Protein AF-A0A8S1A2B5-F1 (afdb_monomer)

Radius of gyration: 20.07 Å; Cα contacts (8 Å, |Δi|>4): 343; chains: 1; bounding box: 39×58×66 Å

Structure (mmCIF, N/CA/C/O backbone):
data_AF-A0A8S1A2B5-F1
#
_entry.id   AF-A0A8S1A2B5-F1
#
loop_
_atom_site.group_PDB
_atom_site.id
_atom_site.type_symbol
_atom_site.label_atom_id
_atom_site.label_alt_id
_atom_site.label_comp_id
_atom_site.label_asym_id
_atom_site.label_entity_id
_atom_site.label_seq_id
_atom_site.pdbx_PDB_ins_code
_atom_site.Cartn_x
_atom_site.Cartn_y
_atom_site.Cartn_z
_atom_site.occupancy
_atom_site.B_iso_or_equiv
_atom_site.auth_seq_id
_atom_site.auth_comp_id
_atom_site.auth_asym_id
_atom_site.auth_atom_id
_atom_site.pdbx_PDB_model_num
ATOM 1 N N . MET A 1 1 ? 18.196 -44.415 -51.582 1.00 35.78 1 MET A N 1
ATOM 2 C CA . MET A 1 1 ? 19.125 -43.326 -51.207 1.00 35.78 1 MET A CA 1
ATOM 3 C C . MET A 1 1 ? 18.314 -42.085 -50.873 1.00 35.78 1 MET A C 1
ATOM 5 O O . MET A 1 1 ? 17.486 -41.707 -51.684 1.00 35.78 1 MET A O 1
ATOM 9 N N . LYS A 1 2 ? 18.606 -41.487 -49.709 1.00 32.97 2 LYS A N 1
ATOM 10 C CA . LYS A 1 2 ? 18.301 -40.103 -49.290 1.00 32.97 2 LYS A CA 1
ATOM 11 C C . LYS A 1 2 ? 16.837 -39.737 -48.986 1.00 32.97 2 LYS A C 1
ATOM 13 O O . LYS A 1 2 ? 16.133 -39.139 -49.783 1.00 32.97 2 LYS A O 1
ATOM 18 N N . LEU A 1 3 ? 16.446 -40.103 -47.764 1.00 35.59 3 LEU A N 1
ATOM 19 C CA . LEU A 1 3 ? 15.989 -39.213 -46.685 1.00 35.59 3 LEU A CA 1
ATOM 20 C C . LEU A 1 3 ? 15.632 -37.761 -47.079 1.00 35.59 3 LEU A C 1
ATOM 22 O O . LEU A 1 3 ? 16.518 -36.981 -47.420 1.00 35.59 3 LEU A O 1
ATOM 26 N N . LEU A 1 4 ? 14.368 -37.381 -46.883 1.00 35.19 4 LEU A N 1
ATOM 27 C CA . LEU A 1 4 ? 13.970 -36.016 -46.527 1.00 35.19 4 LEU A CA 1
ATOM 28 C C . LEU A 1 4 ? 12.661 -36.082 -45.732 1.00 35.19 4 LEU A C 1
ATOM 30 O O . LEU A 1 4 ? 11.558 -36.070 -46.265 1.00 35.19 4 LEU A O 1
ATOM 34 N N . VAL A 1 5 ? 12.830 -36.220 -44.419 1.00 42.28 5 VAL A N 1
ATOM 35 C CA . VAL A 1 5 ? 11.816 -35.901 -43.418 1.00 42.28 5 VAL A CA 1
ATOM 36 C C . VAL A 1 5 ? 11.774 -34.378 -43.338 1.00 42.28 5 VAL A C 1
ATOM 38 O O . VAL A 1 5 ? 12.747 -33.771 -42.898 1.00 42.28 5 VAL A O 1
ATOM 41 N N . VAL A 1 6 ? 10.676 -33.754 -43.764 1.00 39.41 6 VAL A N 1
ATOM 42 C CA . VAL A 1 6 ? 10.374 -32.368 -43.389 1.00 39.41 6 VAL A CA 1
ATOM 43 C C . VAL A 1 6 ? 9.066 -32.386 -42.622 1.00 39.41 6 VAL A C 1
ATOM 45 O O . VAL A 1 6 ? 7.980 -32.576 -43.162 1.00 39.41 6 VAL A O 1
ATOM 48 N N . LEU A 1 7 ? 9.243 -32.256 -41.315 1.00 35.50 7 LEU A N 1
ATOM 49 C CA . LEU A 1 7 ? 8.241 -32.089 -40.286 1.00 35.50 7 LEU A CA 1
ATOM 50 C C . LEU A 1 7 ? 7.418 -30.825 -40.600 1.00 35.50 7 LEU A C 1
ATOM 52 O O . LEU A 1 7 ? 7.873 -29.712 -40.345 1.00 35.50 7 LEU A O 1
ATOM 56 N N . ALA A 1 8 ? 6.219 -30.973 -41.167 1.00 38.50 8 ALA A N 1
ATOM 57 C CA . ALA A 1 8 ? 5.250 -29.882 -41.208 1.00 38.50 8 ALA A CA 1
ATOM 58 C C . ALA A 1 8 ? 4.667 -29.733 -39.797 1.00 38.50 8 ALA A C 1
ATOM 60 O O . ALA A 1 8 ? 3.671 -30.358 -39.435 1.00 38.50 8 ALA A O 1
ATOM 61 N N . ALA A 1 9 ? 5.378 -28.971 -38.966 1.00 39.34 9 ALA A N 1
ATOM 62 C CA . ALA A 1 9 ? 4.916 -28.567 -37.655 1.00 39.34 9 ALA A CA 1
ATOM 63 C C . ALA A 1 9 ? 3.614 -27.774 -37.813 1.00 39.34 9 ALA A C 1
ATOM 65 O O . ALA A 1 9 ? 3.572 -26.732 -38.462 1.00 39.34 9 ALA A O 1
ATOM 66 N N . VAL A 1 10 ? 2.567 -28.344 -37.226 1.00 35.66 10 VAL A N 1
ATOM 67 C CA . VAL A 1 10 ? 1.275 -27.767 -36.862 1.00 35.66 10 VAL A CA 1
ATOM 68 C C . VAL A 1 10 ? 1.342 -26.240 -36.737 1.00 35.66 10 VAL A C 1
ATOM 70 O O . VAL A 1 10 ? 1.716 -25.705 -35.696 1.00 35.66 10 VAL A O 1
ATOM 73 N N . THR A 1 11 ? 0.924 -25.519 -37.777 1.00 42.09 11 THR A N 1
ATOM 74 C CA . THR A 1 11 ? 0.474 -24.133 -37.637 1.00 42.09 11 THR A CA 1
ATOM 75 C C . THR A 1 11 ? -0.933 -24.166 -37.059 1.00 42.09 11 THR A C 1
ATOM 77 O O . THR A 1 11 ? -1.927 -23.906 -37.733 1.00 42.09 11 THR A O 1
ATOM 80 N N . ALA A 1 12 ? -1.021 -24.496 -35.770 1.00 41.94 12 ALA A N 1
ATOM 81 C CA . ALA A 1 12 ? -2.109 -23.987 -34.963 1.00 41.94 12 ALA A CA 1
ATOM 82 C C . ALA A 1 12 ? -1.917 -22.468 -34.960 1.00 41.94 12 ALA A C 1
ATOM 84 O O . ALA A 1 12 ? -1.100 -21.936 -34.210 1.00 41.94 12 ALA A O 1
ATOM 85 N N . LEU A 1 13 ? -2.618 -21.770 -35.860 1.00 40.16 13 LEU A N 1
ATOM 86 C CA . LEU A 1 13 ? -2.935 -20.376 -35.612 1.00 40.16 13 LEU A CA 1
ATOM 87 C C . LEU A 1 13 ? -3.684 -20.393 -34.288 1.00 40.16 13 LEU A C 1
ATOM 89 O O . LEU A 1 13 ? -4.865 -20.735 -34.235 1.00 40.16 13 LEU A O 1
ATOM 93 N N . CYS A 1 14 ? -2.972 -20.076 -33.210 1.00 36.38 14 CYS A N 1
ATOM 94 C CA . CYS A 1 14 ? -3.598 -19.540 -32.029 1.00 36.38 14 CYS A CA 1
ATOM 95 C C . CYS A 1 14 ? -4.461 -18.394 -32.553 1.00 36.38 14 CYS A C 1
ATOM 97 O O . CYS A 1 14 ? -3.947 -17.334 -32.913 1.00 36.38 14 CYS A O 1
ATOM 99 N N . ALA A 1 15 ? -5.770 -18.620 -32.640 1.00 47.56 15 ALA A N 1
ATOM 100 C CA . ALA A 1 15 ? -6.721 -17.560 -32.415 1.00 47.56 15 ALA A CA 1
ATOM 101 C C . ALA A 1 15 ? -6.376 -17.064 -31.012 1.00 47.56 15 ALA A C 1
ATOM 103 O O . ALA A 1 15 ? -6.850 -17.598 -30.013 1.00 47.56 15 ALA A O 1
ATOM 104 N N . GLY A 1 16 ? -5.403 -16.154 -30.942 1.00 40.78 16 GLY A N 1
ATOM 105 C CA . GLY A 1 16 ? -5.118 -15.402 -29.748 1.00 40.78 16 GLY A CA 1
ATOM 106 C C . GLY A 1 16 ? -6.387 -14.624 -29.517 1.00 40.78 16 GLY A C 1
ATOM 107 O O . GLY A 1 16 ? -6.610 -13.600 -30.161 1.00 40.78 16 GLY A O 1
ATOM 108 N N . SER A 1 17 ? -7.262 -15.176 -28.680 1.00 40.91 17 SER A N 1
ATOM 109 C CA . SER A 1 17 ? -8.327 -14.435 -28.038 1.00 40.91 17 SER A CA 1
ATOM 110 C C . SER A 1 17 ? -7.724 -13.093 -27.657 1.00 40.91 17 SER A C 1
ATOM 112 O O . SER A 1 17 ? -6.645 -13.068 -27.056 1.00 40.91 17 SER A O 1
ATOM 114 N N . ALA A 1 18 ? -8.361 -11.996 -28.071 1.00 38.59 18 ALA A N 1
ATOM 115 C CA . ALA A 1 18 ? -7.985 -10.679 -27.590 1.00 38.59 18 ALA A CA 1
ATOM 116 C C . ALA A 1 18 ? -7.764 -10.801 -26.080 1.00 38.59 18 ALA A C 1
ATOM 118 O O . ALA A 1 18 ? -8.643 -11.318 -25.383 1.00 38.59 18 ALA A O 1
ATOM 119 N N . ILE A 1 19 ? -6.572 -10.425 -25.604 1.00 42.53 19 ILE A N 1
ATOM 120 C CA . ILE A 1 19 ? -6.318 -10.334 -24.168 1.00 42.53 19 ILE A CA 1
ATOM 121 C C . ILE A 1 19 ? -7.476 -9.489 -23.636 1.00 42.53 19 ILE A C 1
ATOM 123 O O . ILE A 1 19 ? -7.659 -8.374 -24.141 1.00 42.53 19 ILE A O 1
ATOM 127 N N . PRO A 1 20 ? -8.325 -10.022 -22.742 1.00 36.84 20 PRO A N 1
ATOM 128 C CA . PRO A 1 20 ? -9.456 -9.262 -22.255 1.00 36.84 20 PRO A CA 1
ATOM 129 C C . PRO A 1 20 ? -8.918 -7.942 -21.699 1.00 36.84 20 PRO A C 1
ATOM 131 O O . PRO A 1 20 ? -7.995 -7.920 -20.890 1.00 36.84 20 PRO A O 1
ATOM 134 N N . VAL A 1 21 ? -9.463 -6.832 -22.204 1.00 43.47 21 VAL A N 1
ATOM 135 C CA . VAL A 1 21 ? -9.079 -5.459 -21.815 1.00 43.47 21 VAL A CA 1
ATOM 136 C C . VAL A 1 21 ? -9.409 -5.198 -20.339 1.00 43.47 21 VAL A C 1
ATOM 138 O O . VAL A 1 21 ? -8.947 -4.225 -19.757 1.00 43.47 21 VAL A O 1
ATOM 141 N N . VAL A 1 22 ? -10.189 -6.098 -19.736 1.00 43.34 22 VAL A N 1
ATOM 142 C CA . VAL A 1 22 ? -10.329 -6.273 -18.295 1.00 43.34 22 VAL A CA 1
ATOM 143 C C . VAL A 1 22 ? -9.332 -7.350 -17.884 1.00 43.34 22 VAL A C 1
ATOM 145 O O . VAL A 1 22 ? -9.549 -8.526 -18.198 1.00 43.34 22 VAL A O 1
ATOM 148 N N . PRO A 1 23 ? -8.225 -6.982 -17.233 1.00 41.62 23 PRO A N 1
ATOM 149 C CA . PRO A 1 23 ? -7.243 -7.966 -16.853 1.00 41.62 23 PRO A CA 1
ATOM 150 C C . PRO A 1 23 ? -7.892 -8.959 -15.854 1.00 41.62 23 PRO A C 1
ATOM 152 O O . PRO A 1 23 ? -8.653 -8.564 -14.970 1.00 41.62 23 PRO A O 1
ATOM 155 N N . GLY A 1 24 ? -7.661 -10.260 -16.067 1.00 37.16 24 GLY A N 1
ATOM 156 C CA . GLY A 1 24 ? -8.354 -11.349 -15.371 1.00 37.16 24 GLY A CA 1
ATOM 157 C C . GLY A 1 24 ? -8.181 -11.311 -13.853 1.00 37.16 24 GLY A C 1
ATOM 158 O O . GLY A 1 24 ? -7.067 -11.223 -13.349 1.00 37.16 24 GLY A O 1
ATOM 159 N N . ASP A 1 25 ? -9.305 -11.400 -13.155 1.00 43.12 25 ASP A N 1
ATOM 160 C CA . ASP A 1 25 ? -9.419 -11.349 -11.705 1.00 43.12 25 ASP A CA 1
ATOM 161 C C . ASP A 1 25 ? -8.648 -12.488 -11.012 1.00 43.12 25 ASP A C 1
ATOM 163 O O . ASP A 1 25 ? -8.923 -13.667 -11.243 1.00 43.12 25 ASP A O 1
ATOM 167 N N . ASN A 1 26 ? -7.678 -12.147 -10.163 1.00 39.16 26 ASN A N 1
ATOM 168 C CA . ASN A 1 26 ? -6.990 -13.089 -9.275 1.00 39.16 26 ASN A CA 1
ATOM 169 C C . ASN A 1 26 ? -7.313 -12.845 -7.788 1.00 39.16 26 ASN A C 1
ATOM 171 O O . ASN A 1 26 ? -6.565 -13.284 -6.906 1.00 39.16 26 ASN A O 1
ATOM 175 N N . SER A 1 27 ? -8.425 -12.162 -7.504 1.00 42.50 27 SER A N 1
ATOM 176 C CA . SER A 1 27 ? -8.969 -12.084 -6.158 1.00 42.50 27 SER A CA 1
ATOM 177 C C . SER A 1 27 ? -9.287 -13.487 -5.646 1.00 42.50 27 SER A C 1
ATOM 179 O O . SER A 1 27 ? -9.728 -14.387 -6.365 1.00 42.50 27 SER A O 1
ATOM 181 N N . HIS A 1 28 ? -8.997 -13.704 -4.369 1.00 39.97 28 HIS A N 1
ATOM 182 C CA . HIS A 1 28 ? -9.287 -14.966 -3.714 1.00 39.97 28 HIS A CA 1
ATOM 183 C C . HIS A 1 28 ? -10.797 -15.017 -3.431 1.00 39.97 28 HIS A C 1
ATOM 185 O O . HIS A 1 28 ? -11.261 -14.603 -2.370 1.00 39.97 28 HIS A O 1
ATOM 191 N N . TYR A 1 29 ? -11.573 -15.481 -4.411 1.00 37.72 29 TYR A N 1
ATOM 192 C CA . TYR A 1 29 ? -12.998 -15.756 -4.261 1.00 37.72 29 TYR A CA 1
ATOM 193 C C . TYR A 1 29 ? -13.208 -16.902 -3.269 1.00 37.72 29 TYR A C 1
ATOM 195 O O . TYR A 1 29 ? -12.869 -18.052 -3.543 1.00 37.72 29 TYR A O 1
ATOM 203 N N . VAL A 1 30 ? -13.816 -16.599 -2.125 1.00 38.56 30 VAL A N 1
ATOM 204 C CA . VAL A 1 30 ? -14.527 -17.596 -1.319 1.00 38.56 30 VAL A CA 1
ATOM 205 C C . VAL A 1 30 ? -15.994 -17.184 -1.347 1.00 38.56 30 VAL A C 1
ATOM 207 O O . VAL A 1 30 ? -16.346 -16.109 -0.858 1.00 38.56 30 VAL A O 1
ATOM 210 N N . GLU A 1 31 ? -16.832 -17.992 -1.997 1.00 33.00 31 GLU 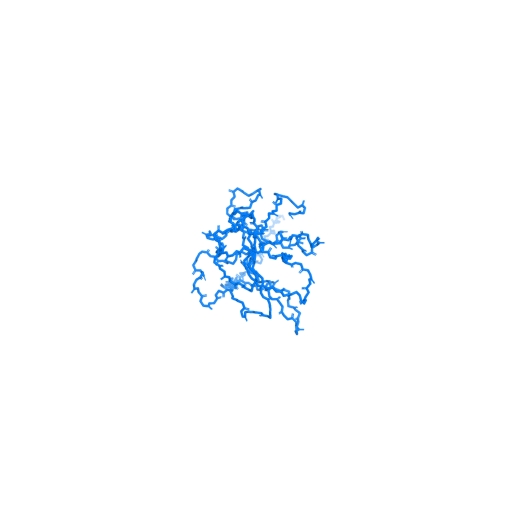A N 1
ATOM 211 C CA . GLU A 1 31 ? -18.278 -17.763 -2.099 1.00 33.00 31 GLU A CA 1
ATOM 212 C C . GLU A 1 31 ? -18.883 -17.533 -0.701 1.00 33.00 31 GLU A C 1
ATOM 214 O O . GLU A 1 31 ? -18.751 -18.374 0.186 1.00 33.00 31 GLU A O 1
ATOM 219 N N . GLY A 1 32 ? -19.527 -16.375 -0.502 1.00 33.75 32 GLY A N 1
ATOM 220 C CA . GLY A 1 32 ? -20.273 -16.030 0.719 1.00 33.75 32 GLY A CA 1
ATOM 221 C C . GLY A 1 32 ? -19.592 -15.070 1.708 1.00 33.75 32 GLY A C 1
ATOM 222 O O . GLY A 1 32 ? -20.279 -14.528 2.569 1.00 33.75 32 GLY A O 1
ATOM 223 N N . GLU A 1 33 ? -18.291 -14.786 1.574 1.00 46.25 33 GLU A N 1
ATOM 224 C CA . GLU A 1 33 ? -17.493 -14.014 2.562 1.00 46.25 33 GLU A CA 1
ATOM 225 C C . GLU A 1 33 ? -16.565 -12.966 1.885 1.00 46.25 33 GLU A C 1
ATOM 227 O O . GLU A 1 33 ? -15.479 -12.642 2.370 1.00 46.25 33 GLU A O 1
ATOM 232 N N . SER A 1 34 ? -16.957 -12.462 0.709 1.00 39.91 34 SER A N 1
ATOM 233 C CA . SER A 1 34 ? -16.078 -11.790 -0.262 1.00 39.91 34 SER A CA 1
ATOM 234 C C . SER A 1 34 ? -15.308 -10.565 0.274 1.00 39.91 34 SER A C 1
ATOM 236 O O . SER A 1 34 ? -15.896 -9.534 0.620 1.00 39.91 34 SER A O 1
ATOM 238 N N . ARG A 1 35 ? -13.969 -10.636 0.219 1.00 54.03 35 ARG A N 1
ATOM 239 C CA . ARG A 1 35 ? -13.043 -9.489 0.242 1.00 54.03 35 ARG A CA 1
ATOM 240 C C . ARG A 1 35 ? -12.211 -9.507 -1.028 1.00 54.03 35 ARG A C 1
ATOM 242 O O . ARG A 1 35 ? -11.436 -10.436 -1.236 1.00 54.03 35 ARG A O 1
ATOM 249 N N . TYR A 1 36 ? -12.353 -8.487 -1.857 1.00 48.56 36 TYR A N 1
ATOM 250 C CA . TYR A 1 36 ? -11.593 -8.395 -3.093 1.00 48.56 36 TYR A CA 1
ATOM 251 C C . TYR A 1 36 ? -10.258 -7.708 -2.820 1.00 48.56 36 TYR A C 1
ATOM 253 O O . TYR A 1 36 ? -10.199 -6.551 -2.412 1.00 48.56 36 TYR A O 1
ATOM 261 N N . ILE A 1 37 ? -9.186 -8.460 -3.041 1.00 51.41 37 ILE A N 1
ATOM 262 C CA . ILE A 1 37 ? -7.835 -7.954 -3.261 1.00 51.41 37 ILE A CA 1
ATOM 263 C C . ILE A 1 37 ? -7.635 -8.163 -4.761 1.00 51.41 37 ILE A C 1
ATOM 265 O O . ILE A 1 37 ? -7.310 -9.265 -5.191 1.00 51.41 37 ILE A O 1
ATOM 269 N N . TRP A 1 38 ? -8.018 -7.173 -5.567 1.00 40.00 38 TRP A N 1
ATOM 270 C CA . TRP A 1 38 ? -8.095 -7.314 -7.024 1.00 40.00 38 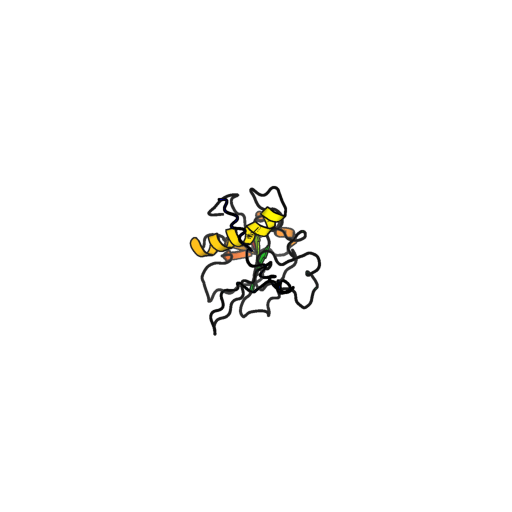TRP A CA 1
ATOM 271 C C . TRP A 1 38 ? -6.724 -7.027 -7.648 1.00 40.00 38 TRP A C 1
ATOM 273 O O . TRP A 1 38 ? -6.177 -5.954 -7.431 1.00 40.00 38 TRP A O 1
ATOM 283 N N . MET A 1 39 ? -6.135 -7.946 -8.415 1.00 45.78 39 MET A N 1
ATOM 284 C CA . MET A 1 39 ? -5.156 -7.605 -9.459 1.00 45.78 39 MET A CA 1
ATOM 285 C C . MET A 1 39 ? -5.653 -8.216 -10.764 1.00 45.78 39 MET A C 1
ATOM 287 O O . MET A 1 39 ? -6.322 -9.248 -10.743 1.00 45.78 39 MET A O 1
ATOM 291 N N . PRO A 1 40 ? -5.376 -7.573 -11.905 1.00 37.72 40 PRO A N 1
ATOM 292 C CA . PRO A 1 40 ? -3.990 -7.489 -12.412 1.00 37.72 40 PRO A CA 1
ATOM 293 C C . PRO A 1 40 ? -3.228 -6.196 -12.144 1.00 37.72 40 PRO A C 1
ATOM 295 O O . PRO A 1 40 ? -2.009 -6.216 -12.245 1.00 37.72 40 PRO A O 1
ATOM 298 N N . ASP A 1 41 ? -3.907 -5.149 -11.671 1.00 43.62 41 ASP A N 1
ATOM 299 C CA . ASP A 1 41 ? -3.265 -3.876 -11.327 1.00 43.62 41 ASP A CA 1
ATOM 300 C C . ASP A 1 41 ? -3.671 -3.323 -9.942 1.00 43.62 41 ASP A C 1
ATOM 302 O O . ASP A 1 41 ? -3.113 -2.334 -9.506 1.00 43.62 41 ASP A O 1
ATOM 306 N N . GLY A 1 42 ? -4.607 -3.917 -9.192 1.00 44.72 42 GLY A N 1
ATOM 307 C CA . GLY A 1 42 ? -5.183 -3.314 -7.968 1.00 44.72 42 GLY A CA 1
ATOM 308 C C . GLY A 1 42 ? -4.398 -3.412 -6.651 1.00 44.72 42 GLY A C 1
ATOM 309 O O . GLY A 1 42 ? -4.854 -2.856 -5.655 1.00 44.72 42 GLY A O 1
ATOM 310 N N . LEU A 1 43 ? -3.205 -4.020 -6.606 1.00 51.69 43 LEU A N 1
ATOM 311 C CA . LEU A 1 43 ? -2.275 -3.752 -5.487 1.00 51.69 43 LEU A CA 1
ATOM 312 C C . LEU A 1 43 ? -1.478 -2.467 -5.678 1.00 51.69 43 LEU A C 1
ATOM 314 O O . LEU A 1 43 ? -0.725 -2.089 -4.791 1.00 51.69 43 LEU A O 1
ATOM 318 N N . ASP A 1 44 ? -1.607 -1.834 -6.833 1.00 48.00 44 ASP A N 1
ATOM 319 C CA . ASP A 1 44 ? -1.190 -0.468 -7.096 1.00 48.00 44 ASP A CA 1
ATOM 320 C C . ASP A 1 44 ? -2.096 0.037 -8.230 1.00 48.00 44 ASP A C 1
ATOM 322 O O . ASP A 1 44 ? -1.628 0.122 -9.365 1.00 48.00 44 ASP A O 1
ATOM 326 N N . PRO A 1 45 ? -3.406 0.253 -7.954 1.00 55.88 45 PRO A N 1
ATOM 327 C CA . PRO A 1 45 ? -4.489 0.277 -8.952 1.00 55.88 45 PRO A CA 1
ATOM 328 C C . PRO A 1 45 ? -4.111 1.004 -10.235 1.00 55.88 45 PRO A C 1
ATOM 330 O O . PRO A 1 45 ? -3.643 2.117 -10.117 1.00 55.88 45 PRO A O 1
ATOM 333 N N . ALA A 1 46 ? -4.296 0.451 -11.439 1.00 59.44 46 ALA A N 1
ATOM 334 C CA . ALA A 1 46 ? -3.788 1.078 -12.671 1.00 59.44 46 ALA A CA 1
ATOM 335 C C . ALA A 1 46 ? -4.136 2.578 -12.775 1.00 59.44 46 ALA A C 1
ATOM 337 O O . ALA A 1 46 ? -5.298 2.962 -12.762 1.00 59.44 46 ALA A O 1
ATOM 338 N N . GLY A 1 47 ? -3.134 3.443 -12.915 1.00 57.94 47 GLY A N 1
ATOM 339 C CA . GLY A 1 47 ? -3.256 4.894 -13.087 1.00 57.94 47 GLY A CA 1
ATOM 340 C C . GLY A 1 47 ? -2.304 5.406 -14.177 1.00 57.94 47 GLY A C 1
ATOM 341 O O . GLY A 1 47 ? -1.512 4.628 -14.705 1.00 57.94 47 GLY A O 1
ATOM 342 N N . PRO A 1 48 ? -2.346 6.700 -14.567 1.00 51.38 48 PRO A N 1
ATOM 343 C CA . PRO A 1 48 ? -3.122 7.816 -14.005 1.00 51.38 48 PRO A CA 1
ATOM 344 C C . PRO A 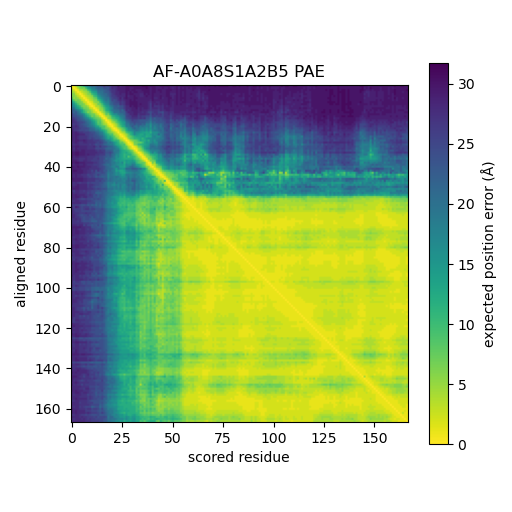1 48 ? -4.508 8.035 -14.640 1.00 51.38 48 PRO A C 1
ATOM 346 O O . PRO A 1 48 ? -5.298 8.815 -14.120 1.00 51.38 48 PRO A O 1
ATOM 349 N N . GLN A 1 49 ? -4.824 7.366 -15.751 1.00 57.56 49 GLN A N 1
ATOM 350 C CA . GLN A 1 49 ? -6.062 7.606 -16.513 1.00 57.56 49 GLN A CA 1
ATOM 351 C C . GLN A 1 49 ? -7.342 7.121 -15.808 1.00 57.56 49 GLN A C 1
ATOM 353 O O . GLN A 1 49 ? -8.436 7.517 -16.202 1.00 57.56 49 GLN A O 1
ATOM 358 N N . TRP A 1 50 ? -7.219 6.305 -14.758 1.00 56.25 50 TRP A N 1
ATOM 359 C CA . TRP A 1 50 ? -8.359 5.703 -14.064 1.00 56.25 50 TRP A CA 1
ATOM 360 C C . TRP A 1 50 ? -8.709 6.360 -12.724 1.00 56.25 50 TRP A C 1
ATOM 362 O O . TRP A 1 50 ? -9.740 6.022 -12.161 1.00 56.25 50 TRP A O 1
ATOM 372 N N . GLY A 1 51 ? -7.931 7.329 -12.222 1.00 52.25 51 GLY A N 1
ATOM 373 C CA . GLY A 1 51 ? -8.162 7.927 -10.891 1.00 52.25 51 GLY A CA 1
ATOM 374 C C . GLY A 1 51 ? -9.527 8.611 -10.705 1.00 52.25 51 GLY A C 1
ATOM 375 O O . GLY A 1 51 ? -9.975 8.786 -9.579 1.00 52.25 51 GLY A O 1
ATOM 376 N N . LEU A 1 52 ? -10.205 8.963 -11.804 1.00 57.56 52 LEU A N 1
ATOM 377 C CA . LEU A 1 52 ? -11.560 9.536 -11.828 1.00 57.56 52 LEU A CA 1
ATOM 378 C C . LEU A 1 52 ? -12.553 8.669 -12.619 1.00 57.56 52 LEU A C 1
ATOM 380 O O . LEU A 1 52 ? -13.639 9.126 -12.973 1.00 57.56 52 LEU A O 1
ATOM 384 N N . ASN A 1 53 ? -12.166 7.441 -12.965 1.00 58.56 53 ASN A N 1
ATOM 385 C CA . ASN A 1 53 ? -13.004 6.559 -13.757 1.00 58.56 53 ASN A CA 1
ATOM 386 C C . ASN A 1 53 ? -14.032 5.870 -12.850 1.00 58.56 53 ASN A C 1
ATOM 388 O O . ASN A 1 53 ? -13.675 5.276 -11.838 1.00 58.56 53 ASN A O 1
ATOM 392 N N . ALA A 1 54 ? -15.306 5.920 -13.239 1.00 53.81 54 ALA A N 1
ATOM 393 C CA . ALA A 1 54 ? -16.405 5.282 -12.518 1.00 53.81 54 ALA A CA 1
ATOM 394 C C . ALA A 1 54 ? -16.279 3.749 -12.412 1.00 53.81 54 ALA A C 1
ATOM 396 O O . ALA A 1 54 ? -16.960 3.155 -11.584 1.00 53.81 54 ALA A O 1
ATOM 397 N N . VAL A 1 55 ? -15.433 3.115 -13.233 1.00 62.91 55 VAL A N 1
ATOM 398 C CA . VAL A 1 55 ? -15.130 1.674 -13.160 1.00 62.91 55 VAL A CA 1
ATOM 399 C C . VAL A 1 55 ? -13.787 1.363 -12.487 1.00 62.91 55 VAL A C 1
ATOM 401 O O . VAL A 1 55 ? -13.333 0.223 -12.530 1.00 62.91 55 VAL A O 1
ATOM 404 N N . ALA A 1 56 ? -13.115 2.360 -11.904 1.00 67.62 56 ALA A N 1
ATOM 405 C CA . ALA A 1 56 ? -11.941 2.107 -11.077 1.00 67.62 56 ALA A CA 1
ATOM 406 C C . ALA A 1 56 ? -12.337 1.438 -9.754 1.00 67.62 56 ALA A C 1
ATOM 408 O O . ALA A 1 56 ? -13.472 1.588 -9.290 1.00 67.62 56 ALA A O 1
ATOM 409 N N . LEU A 1 57 ? -11.367 0.746 -9.141 1.00 72.38 57 LEU A N 1
ATOM 410 C CA . LEU A 1 57 ? -11.531 0.151 -7.818 1.00 72.38 57 LEU A CA 1
ATOM 411 C C . LEU A 1 57 ? -12.098 1.195 -6.853 1.00 72.38 57 LEU A C 1
ATOM 413 O O . LEU A 1 57 ? -11.566 2.301 -6.724 1.00 72.38 57 LEU A O 1
ATOM 417 N N . ASN A 1 58 ? -13.178 0.829 -6.182 1.00 78.12 58 ASN A N 1
ATOM 418 C CA . ASN A 1 58 ? -13.802 1.635 -5.157 1.00 78.12 58 ASN A CA 1
ATOM 419 C C . ASN A 1 58 ? -14.201 0.760 -3.961 1.00 78.12 58 ASN A C 1
ATOM 421 O O . ASN A 1 58 ? -14.327 -0.462 -4.039 1.00 78.12 58 ASN A O 1
ATOM 425 N N . ARG A 1 59 ? -14.460 1.404 -2.824 1.00 81.62 59 ARG A N 1
ATOM 426 C CA . ARG A 1 59 ? -14.818 0.714 -1.576 1.00 81.62 59 ARG A CA 1
ATOM 427 C C . ARG A 1 59 ? -16.085 -0.154 -1.638 1.00 81.62 59 ARG A C 1
ATOM 429 O O . ARG A 1 59 ? -16.275 -0.971 -0.749 1.00 81.62 59 ARG A O 1
ATOM 436 N N . ASN A 1 60 ? -16.963 0.042 -2.624 1.00 81.50 60 ASN A N 1
ATOM 437 C CA . ASN A 1 60 ? -18.200 -0.733 -2.759 1.00 81.50 60 ASN A CA 1
ATOM 438 C C . ASN A 1 60 ? -18.009 -2.020 -3.573 1.00 81.50 60 ASN A C 1
ATOM 440 O O . ASN A 1 60 ? -18.944 -2.813 -3.661 1.00 81.50 60 ASN A O 1
ATOM 444 N N . ASP A 1 61 ? -16.818 -2.256 -4.131 1.00 74.38 61 ASP A N 1
ATOM 445 C CA . ASP A 1 61 ? -16.525 -3.456 -4.925 1.00 74.38 61 ASP A CA 1
ATOM 446 C C . ASP A 1 61 ? -16.373 -4.719 -4.055 1.00 74.38 61 ASP A C 1
ATOM 448 O O . ASP A 1 61 ? -16.184 -5.816 -4.570 1.00 74.38 61 ASP A O 1
ATOM 452 N N . GLY A 1 62 ? -16.488 -4.602 -2.726 1.00 76.44 62 GLY A N 1
ATOM 453 C CA . GLY A 1 62 ? -16.486 -5.722 -1.788 1.00 76.44 62 GLY A CA 1
ATOM 454 C C . GLY A 1 62 ? -17.080 -5.367 -0.427 1.00 76.44 62 GLY A C 1
ATOM 455 O O . GLY A 1 62 ? -17.412 -4.218 -0.156 1.00 76.44 62 GLY A O 1
ATOM 456 N N . GLN A 1 63 ? -17.178 -6.353 0.476 1.00 81.12 63 GLN A N 1
ATOM 457 C CA . GLN A 1 63 ? -17.596 -6.086 1.865 1.00 81.12 63 GLN A CA 1
ATOM 458 C C . GLN A 1 63 ? -16.549 -5.289 2.655 1.00 81.12 63 GLN A C 1
ATOM 460 O O . GLN A 1 63 ? -16.853 -4.674 3.678 1.00 81.12 63 GLN A O 1
ATOM 465 N N . TYR A 1 64 ? -15.292 -5.409 2.237 1.00 83.44 64 TYR A N 1
ATOM 466 C CA . TYR A 1 64 ? -14.169 -4.650 2.745 1.00 83.44 64 TYR A CA 1
ATOM 467 C C . TYR A 1 64 ? -13.056 -4.666 1.706 1.00 83.44 64 TYR A C 1
ATOM 469 O O . TYR A 1 64 ? -12.575 -5.747 1.348 1.00 83.44 64 TYR A O 1
ATOM 477 N N . VAL A 1 65 ? -12.661 -3.485 1.243 1.00 83.62 65 VAL A N 1
ATOM 478 C CA . VAL A 1 65 ? -11.640 -3.315 0.206 1.00 83.62 65 VAL A CA 1
ATOM 479 C C . VAL A 1 65 ? -10.393 -2.695 0.827 1.00 83.62 65 VAL A C 1
ATOM 481 O O . VAL A 1 65 ? -10.475 -1.700 1.552 1.00 83.62 65 VAL A O 1
ATOM 484 N N . GLU A 1 66 ? -9.230 -3.269 0.522 1.00 88.94 66 GLU A N 1
ATOM 485 C CA . GLU A 1 66 ? -7.931 -2.675 0.836 1.00 88.94 66 GLU A CA 1
ATOM 486 C C . GLU A 1 66 ? -7.152 -2.426 -0.449 1.00 88.94 66 GLU A C 1
ATOM 488 O O . GLU A 1 66 ? -7.050 -3.317 -1.289 1.00 88.94 66 GLU A O 1
ATOM 493 N N . ALA A 1 67 ? -6.560 -1.241 -0.564 1.00 89.25 67 ALA A N 1
ATOM 494 C CA . ALA A 1 67 ? -5.616 -0.919 -1.623 1.00 89.25 67 ALA A CA 1
ATOM 495 C C . ALA A 1 67 ? -4.211 -0.808 -1.034 1.00 89.25 67 ALA A C 1
ATOM 497 O O . ALA A 1 67 ? -4.004 -0.256 0.051 1.00 89.25 67 ALA A O 1
ATOM 498 N N . ILE A 1 68 ? -3.232 -1.336 -1.758 1.00 93.00 68 ILE A N 1
ATOM 499 C CA . ILE A 1 68 ? -1.824 -1.029 -1.533 1.00 93.00 68 ILE A CA 1
ATOM 500 C C . ILE A 1 68 ? -1.438 -0.049 -2.650 1.00 93.00 68 ILE A C 1
ATOM 502 O O . ILE A 1 68 ? -1.987 -0.095 -3.743 1.00 93.00 68 ILE A O 1
ATOM 506 N N . HIS A 1 69 ? -0.572 0.912 -2.365 1.00 93.19 69 HIS A N 1
ATOM 507 C CA . HIS A 1 69 ? -0.060 1.849 -3.359 1.00 93.19 69 HIS A CA 1
ATOM 508 C C . HIS A 1 69 ? 1.452 1.786 -3.289 1.00 93.19 69 HIS A C 1
ATOM 510 O O . HIS A 1 69 ? 2.031 2.047 -2.235 1.00 93.19 69 HIS A O 1
ATOM 516 N N . THR A 1 70 ? 2.114 1.433 -4.383 1.00 94.75 70 THR A N 1
ATOM 517 C CA . THR A 1 70 ? 3.576 1.297 -4.417 1.00 94.75 70 THR A CA 1
ATOM 518 C C . THR A 1 70 ? 4.229 2.093 -5.536 1.00 94.75 70 THR A C 1
ATOM 520 O O . THR A 1 70 ? 5.416 2.422 -5.407 1.00 94.75 70 THR A O 1
ATOM 523 N N . ASN A 1 71 ? 3.472 2.464 -6.573 1.00 92.38 71 ASN A N 1
ATOM 524 C CA . ASN A 1 71 ? 3.879 3.331 -7.675 1.00 92.38 71 ASN A CA 1
ATOM 525 C C . ASN A 1 71 ? 2.765 4.307 -8.107 1.00 92.38 71 ASN A C 1
ATOM 527 O O . ASN A 1 71 ? 2.600 4.633 -9.289 1.00 92.38 71 ASN A O 1
ATOM 531 N N . GLY A 1 72 ? 2.059 4.855 -7.115 1.00 88.62 72 GLY A N 1
ATOM 532 C CA . GLY A 1 72 ? 0.968 5.800 -7.306 1.00 88.62 72 GLY A CA 1
ATOM 533 C C . GLY A 1 72 ? 1.375 7.099 -8.018 1.00 88.62 72 GLY A C 1
ATOM 534 O O . GLY A 1 72 ? 2.383 7.752 -7.713 1.00 88.62 72 GLY A O 1
ATOM 535 N N . GLY A 1 73 ? 0.547 7.511 -8.978 1.00 83.62 73 GLY A N 1
ATOM 536 C CA . GLY A 1 73 ? 0.760 8.663 -9.855 1.00 83.62 73 GLY A CA 1
ATOM 537 C C . GLY A 1 73 ? 1.720 8.392 -11.018 1.00 83.62 73 GLY A C 1
ATOM 538 O O . GLY A 1 73 ? 2.126 9.339 -11.695 1.00 83.62 73 GLY A O 1
ATOM 539 N N . ARG A 1 74 ? 2.122 7.131 -11.233 1.00 86.25 74 ARG A N 1
ATOM 540 C CA . ARG A 1 74 ? 2.940 6.692 -12.374 1.00 86.25 74 ARG A CA 1
ATOM 541 C C . ARG A 1 74 ? 2.256 5.559 -13.126 1.00 86.25 74 ARG A C 1
ATOM 543 O O . ARG A 1 74 ? 1.718 5.824 -14.194 1.00 86.25 74 ARG A O 1
ATOM 550 N N . TYR A 1 75 ? 2.287 4.351 -12.569 1.00 81.31 75 TYR A N 1
ATOM 551 C CA . TYR A 1 75 ? 1.531 3.199 -13.073 1.00 81.31 75 TYR A CA 1
ATOM 552 C C . TYR A 1 75 ? 0.356 2.848 -12.168 1.00 81.31 75 TYR A C 1
ATOM 554 O O . TYR A 1 75 ? -0.608 2.275 -12.656 1.00 81.31 75 TYR A O 1
ATOM 562 N N . GLY A 1 76 ? 0.398 3.263 -10.899 1.00 79.25 76 GLY A N 1
ATOM 563 C CA . GLY A 1 76 ? -0.729 3.171 -9.984 1.00 79.25 76 GLY A CA 1
ATOM 564 C C . GLY A 1 76 ? -1.520 4.474 -9.828 1.00 79.25 76 GLY A C 1
ATOM 565 O O . GLY A 1 76 ? -1.039 5.571 -10.138 1.00 79.25 76 GLY A O 1
ATOM 566 N N . ILE A 1 77 ? -2.716 4.377 -9.265 1.00 82.75 77 ILE A N 1
ATOM 567 C CA . ILE A 1 77 ? -3.538 5.442 -8.706 1.00 82.75 77 ILE A CA 1
ATOM 568 C C . ILE A 1 77 ? -2.903 5.800 -7.368 1.00 82.75 77 ILE A C 1
ATOM 570 O O . ILE A 1 77 ? -2.479 4.933 -6.609 1.00 82.75 77 ILE A O 1
ATOM 574 N N . PHE A 1 78 ? -2.778 7.093 -7.092 1.00 88.38 78 PHE A N 1
ATOM 575 C CA . PHE A 1 78 ? -2.319 7.573 -5.787 1.00 88.38 78 PHE A CA 1
ATOM 576 C C . PHE A 1 78 ? -3.481 8.005 -4.892 1.00 88.38 78 PHE A C 1
ATOM 578 O O . PHE A 1 78 ? -3.354 8.018 -3.668 1.00 88.38 78 PHE A O 1
ATOM 585 N N . ASP A 1 79 ? -4.597 8.374 -5.511 1.00 86.81 79 ASP A N 1
ATOM 586 C CA . ASP A 1 79 ? -5.794 8.786 -4.808 1.00 86.81 79 ASP A CA 1
ATOM 587 C C . ASP A 1 79 ? -6.442 7.611 -4.089 1.00 86.81 79 ASP A C 1
ATOM 589 O O . ASP A 1 79 ? -6.207 6.436 -4.377 1.00 86.81 79 ASP A O 1
ATOM 593 N N . ARG A 1 80 ? -7.258 7.973 -3.112 1.00 88.50 80 ARG A N 1
ATOM 594 C CA . ARG A 1 80 ? -7.916 7.029 -2.234 1.00 88.50 80 ARG A CA 1
ATOM 595 C C . ARG A 1 80 ? -8.980 6.243 -3.008 1.00 88.50 80 ARG A C 1
ATOM 597 O O . ARG A 1 80 ? -9.824 6.853 -3.660 1.00 88.50 80 ARG A O 1
ATOM 604 N N . SER A 1 81 ? -8.953 4.919 -2.907 1.00 83.62 81 SER A N 1
ATOM 605 C CA . SER A 1 81 ? -9.765 4.000 -3.721 1.00 83.62 81 SER A CA 1
ATOM 606 C C . SER A 1 81 ? -10.442 2.888 -2.914 1.00 83.62 81 SER A C 1
ATOM 608 O O . SER A 1 81 ? -11.305 2.189 -3.430 1.00 83.62 81 SER A O 1
ATOM 610 N N . ALA A 1 82 ? -10.117 2.729 -1.632 1.00 87.62 82 ALA A N 1
ATOM 611 C CA . ALA A 1 82 ? -10.583 1.604 -0.830 1.00 87.62 82 ALA A CA 1
ATOM 612 C C . ALA A 1 82 ? -11.184 2.041 0.518 1.00 87.62 82 ALA A C 1
ATOM 614 O O . ALA A 1 82 ? -11.253 3.229 0.853 1.00 87.62 82 ALA A O 1
ATOM 615 N N . ASP A 1 83 ? -11.645 1.079 1.328 1.00 91.69 83 ASP A N 1
ATOM 616 C CA . ASP A 1 83 ? -11.962 1.383 2.724 1.00 91.69 83 ASP A CA 1
ATOM 617 C C . ASP A 1 83 ? -10.684 1.799 3.458 1.00 91.69 83 ASP A C 1
ATOM 619 O O . ASP A 1 83 ? -10.670 2.834 4.142 1.00 91.69 83 ASP A O 1
ATOM 623 N N . ALA A 1 84 ? -9.615 1.016 3.279 1.00 93.88 84 ALA A N 1
ATOM 624 C CA . ALA A 1 84 ? -8.279 1.278 3.796 1.00 93.88 84 ALA A CA 1
ATOM 625 C C . ALA A 1 84 ? -7.229 1.287 2.674 1.00 93.88 84 ALA A C 1
ATOM 627 O O . ALA A 1 84 ? -7.038 0.292 1.979 1.00 93.88 84 ALA A O 1
ATOM 628 N N . ASP A 1 85 ? -6.510 2.399 2.555 1.00 94.50 85 ASP A N 1
ATOM 629 C CA . ASP A 1 85 ? -5.483 2.612 1.537 1.00 94.50 85 ASP A CA 1
ATOM 630 C C . ASP A 1 85 ? -4.114 2.680 2.214 1.00 94.50 85 ASP A C 1
ATOM 632 O O . ASP A 1 85 ? -3.873 3.520 3.089 1.00 94.50 85 ASP A O 1
ATOM 636 N N . PHE A 1 86 ? -3.213 1.780 1.836 1.00 96.19 86 PHE A N 1
ATOM 637 C CA . PHE A 1 86 ? -1.883 1.662 2.417 1.00 96.19 86 PHE A CA 1
ATOM 638 C C . PHE A 1 86 ? -0.814 2.174 1.457 1.00 96.19 86 PHE A C 1
ATOM 640 O O . PHE A 1 86 ? -0.734 1.751 0.309 1.00 96.19 86 PHE A O 1
ATOM 647 N N . TYR A 1 87 ? 0.084 3.015 1.966 1.00 97.00 87 TYR A N 1
ATOM 648 C CA . TYR A 1 87 ? 1.152 3.657 1.200 1.00 97.00 87 TYR A CA 1
ATOM 649 C C . TYR A 1 87 ? 2.535 3.254 1.738 1.00 97.00 87 TYR A C 1
ATOM 651 O O . TYR A 1 87 ? 3.208 4.069 2.387 1.00 97.00 87 TYR A O 1
ATOM 659 N N . PRO A 1 88 ? 2.993 2.005 1.506 1.00 96.69 88 PRO A N 1
ATOM 660 C CA . PRO A 1 88 ? 4.354 1.597 1.825 1.00 96.69 88 PRO A CA 1
ATOM 661 C C . PRO A 1 88 ? 5.380 2.563 1.238 1.00 96.69 88 PRO A C 1
ATOM 663 O O . PRO A 1 88 ? 5.387 2.842 0.036 1.00 96.69 88 PRO A O 1
ATOM 666 N N . ASN A 1 89 ? 6.260 3.078 2.092 1.00 97.50 89 ASN A N 1
ATOM 667 C CA . ASN A 1 89 ? 7.352 3.975 1.722 1.00 97.50 89 ASN A CA 1
ATOM 668 C C . ASN A 1 89 ? 6.864 5.224 0.961 1.00 97.50 89 ASN A C 1
ATOM 670 O O . ASN A 1 89 ? 7.494 5.678 0.006 1.00 97.50 89 ASN A O 1
ATOM 674 N N . GLY A 1 90 ? 5.695 5.750 1.342 1.00 96.31 90 GLY A N 1
ATOM 675 C CA . GLY A 1 90 ? 5.061 6.894 0.680 1.00 96.31 90 GLY A CA 1
ATOM 676 C C . GLY A 1 90 ? 4.328 6.560 -0.617 1.00 96.31 90 GLY A C 1
ATOM 677 O O . GLY A 1 90 ? 3.855 7.464 -1.300 1.00 96.31 90 GLY A O 1
ATOM 678 N N . GLY A 1 91 ? 4.242 5.277 -0.967 1.00 94.44 91 GLY A N 1
ATOM 679 C CA . GLY A 1 91 ? 3.403 4.724 -2.024 1.00 94.44 91 GLY A CA 1
ATOM 680 C C . GLY A 1 91 ? 3.748 5.114 -3.458 1.00 94.44 91 GLY A C 1
ATOM 681 O O . GLY A 1 91 ? 2.900 5.030 -4.341 1.00 94.44 91 GLY A O 1
ATOM 682 N N . ARG A 1 92 ? 4.992 5.546 -3.710 1.00 93.44 92 ARG A N 1
ATOM 683 C CA . ARG A 1 92 ? 5.448 5.968 -5.050 1.00 93.44 92 ARG A CA 1
ATOM 684 C C . ARG A 1 92 ? 6.676 5.238 -5.574 1.00 93.44 92 ARG A C 1
ATOM 686 O O . ARG A 1 92 ? 6.716 4.853 -6.739 1.00 93.44 92 ARG A O 1
ATOM 693 N N . ARG A 1 93 ? 7.720 5.110 -4.760 1.00 95.50 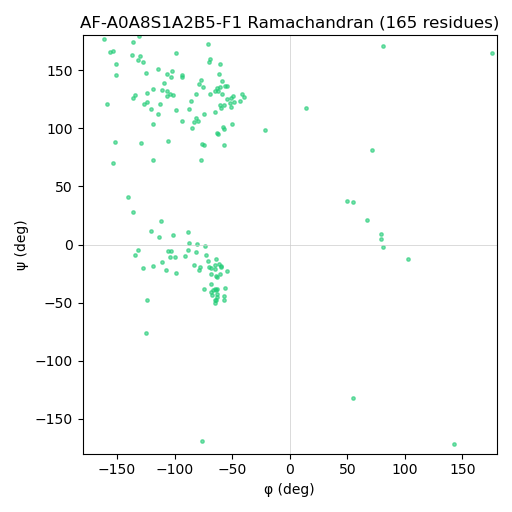93 ARG A N 1
ATOM 694 C CA . ARG A 1 93 ? 8.962 4.441 -5.152 1.00 95.50 93 ARG A CA 1
ATOM 695 C C . ARG A 1 93 ? 9.408 3.553 -4.016 1.00 95.50 93 ARG A C 1
ATOM 697 O O . ARG A 1 93 ? 9.568 4.021 -2.894 1.00 95.50 93 ARG A O 1
ATOM 704 N N . GLN A 1 94 ? 9.620 2.284 -4.327 1.00 96.56 94 GLN A N 1
ATOM 705 C CA . GLN A 1 94 ? 9.896 1.292 -3.302 1.00 96.56 94 GLN A CA 1
ATOM 706 C C . GLN A 1 94 ? 11.404 1.106 -3.087 1.00 96.56 94 GLN A C 1
ATOM 708 O O . GLN A 1 94 ? 12.179 1.200 -4.048 1.00 96.56 94 GLN A O 1
ATOM 713 N N . PRO A 1 95 ? 11.851 0.838 -1.846 1.00 98.12 95 PRO A N 1
ATOM 714 C CA . PRO A 1 95 ? 13.242 0.517 -1.563 1.00 98.12 95 PRO A CA 1
ATOM 715 C C . PRO A 1 95 ? 13.729 -0.655 -2.425 1.00 98.12 95 PRO A C 1
ATOM 717 O O . PRO A 1 95 ? 13.025 -1.644 -2.607 1.00 98.12 95 PRO A O 1
ATOM 720 N N . GLY A 1 96 ? 14.936 -0.536 -2.983 1.00 97.00 96 GLY A N 1
ATOM 721 C CA . GLY A 1 96 ? 15.495 -1.540 -3.899 1.00 97.00 96 GLY A CA 1
ATOM 722 C C . GLY A 1 96 ? 14.996 -1.447 -5.347 1.00 97.00 96 GLY A C 1
ATOM 723 O O . GLY A 1 96 ? 15.479 -2.200 -6.188 1.00 97.00 96 GLY A O 1
ATOM 724 N N . CYS A 1 97 ? 14.088 -0.517 -5.671 1.00 95.38 97 CYS A N 1
ATOM 725 C CA . CYS A 1 97 ? 13.607 -0.316 -7.037 1.00 95.38 97 CYS A CA 1
ATOM 726 C C . CYS A 1 97 ? 14.248 0.879 -7.759 1.00 95.38 97 CYS A C 1
ATOM 728 O O . CYS A 1 97 ? 14.227 2.031 -7.303 1.00 95.38 97 CYS A O 1
ATOM 730 N N . TRP A 1 98 ? 14.751 0.595 -8.962 1.00 95.00 98 TRP A N 1
ATOM 731 C CA . TRP A 1 98 ? 15.336 1.575 -9.887 1.00 95.00 98 TRP A CA 1
ATOM 732 C C . TRP A 1 98 ? 14.415 1.939 -11.056 1.00 95.00 98 TRP A C 1
ATOM 734 O O . TRP A 1 98 ? 14.681 2.904 -11.763 1.00 95.00 98 TRP A O 1
ATOM 744 N N . THR A 1 99 ? 13.314 1.205 -11.237 1.00 91.75 99 THR A N 1
ATOM 745 C CA . THR A 1 99 ? 12.329 1.424 -12.303 1.00 91.75 99 THR A CA 1
ATOM 746 C C . THR A 1 99 ? 10.913 1.531 -11.730 1.00 91.75 99 THR A C 1
ATOM 748 O O . THR A 1 99 ? 10.628 1.026 -10.636 1.00 91.75 99 THR A O 1
ATOM 751 N N . ASN A 1 100 ? 10.009 2.177 -12.476 1.00 86.81 100 ASN A N 1
ATOM 752 C CA . ASN A 1 100 ? 8.583 2.220 -12.130 1.00 86.81 100 ASN A CA 1
ATOM 753 C C . ASN A 1 100 ? 7.964 0.819 -12.161 1.00 86.81 100 ASN A C 1
ATOM 755 O O . ASN A 1 100 ? 7.232 0.475 -11.246 1.00 86.81 100 ASN A O 1
ATOM 759 N N . VAL A 1 101 ? 8.357 -0.025 -13.124 1.00 87.38 101 VAL A N 1
ATOM 760 C CA . VAL A 1 101 ? 7.909 -1.428 -13.212 1.00 87.38 101 VAL A CA 1
ATOM 761 C C . VAL A 1 101 ? 8.248 -2.201 -11.935 1.00 87.38 101 VAL A C 1
ATOM 763 O O . VAL A 1 101 ? 7.392 -2.889 -11.395 1.00 87.38 101 VAL A O 1
ATOM 766 N N . CYS A 1 102 ? 9.462 -2.037 -11.395 1.00 91.94 102 CYS A N 1
ATOM 767 C CA . CYS A 1 102 ? 9.830 -2.651 -10.116 1.00 91.94 102 CYS A CA 1
ATOM 768 C C . CYS A 1 102 ? 8.971 -2.125 -8.961 1.00 91.94 102 CYS A C 1
ATOM 770 O O . CYS A 1 102 ? 8.516 -2.902 -8.129 1.00 91.94 102 CYS A O 1
ATOM 772 N N . SER A 1 103 ? 8.758 -0.805 -8.886 1.00 93.62 103 SER A N 1
ATOM 773 C CA . SER A 1 103 ? 7.974 -0.216 -7.790 1.00 93.62 103 SER A CA 1
ATOM 774 C C . SER A 1 103 ? 6.511 -0.647 -7.856 1.00 93.62 103 SER A C 1
ATOM 776 O O . SER A 1 103 ? 5.936 -0.954 -6.821 1.00 93.62 103 SER A O 1
ATOM 778 N N . HIS A 1 104 ? 5.939 -0.723 -9.056 1.00 88.12 104 HIS A N 1
ATOM 779 C CA . HIS A 1 104 ? 4.578 -1.188 -9.304 1.00 88.12 104 HIS A CA 1
ATOM 780 C C . HIS A 1 104 ? 4.437 -2.675 -8.937 1.00 88.12 104 HIS A C 1
ATOM 782 O O . HIS A 1 104 ? 3.628 -3.040 -8.091 1.00 88.12 104 HIS A O 1
ATOM 788 N N . GLY A 1 105 ? 5.347 -3.524 -9.431 1.00 85.75 105 GLY A N 1
ATOM 789 C CA . GLY A 1 105 ? 5.388 -4.952 -9.096 1.00 85.75 105 GLY A CA 1
ATOM 790 C C . GLY A 1 105 ? 5.691 -5.258 -7.623 1.00 85.75 105 GLY A C 1
ATOM 791 O O . GLY A 1 105 ? 5.389 -6.341 -7.140 1.00 85.75 105 GLY A O 1
ATOM 792 N N . ARG A 1 106 ? 6.230 -4.312 -6.846 1.00 92.44 106 ARG A N 1
ATOM 793 C CA . ARG A 1 106 ? 6.508 -4.539 -5.419 1.00 92.44 106 ARG A CA 1
ATOM 794 C C . ARG A 1 106 ? 5.248 -4.874 -4.617 1.00 92.44 106 ARG A C 1
ATOM 796 O O . ARG A 1 106 ? 5.341 -5.506 -3.565 1.00 92.44 106 ARG A O 1
ATOM 803 N N . ALA A 1 107 ? 4.084 -4.437 -5.080 1.00 89.12 107 ALA A N 1
ATOM 804 C CA . ALA A 1 107 ? 2.871 -4.519 -4.299 1.00 89.12 107 ALA A CA 1
ATOM 805 C C . ALA A 1 107 ? 2.450 -5.962 -3.974 1.00 89.12 107 ALA A C 1
ATOM 807 O O . ALA A 1 107 ? 2.148 -6.256 -2.815 1.00 89.12 107 ALA A O 1
ATOM 808 N N . PHE A 1 108 ? 2.534 -6.890 -4.939 1.00 86.19 108 PHE A N 1
ATOM 809 C CA . PHE A 1 108 ? 2.235 -8.310 -4.696 1.00 86.19 108 PHE A CA 1
ATOM 810 C C . PHE A 1 108 ? 3.264 -8.984 -3.785 1.00 86.19 108 PHE A C 1
ATOM 812 O O . PHE A 1 108 ? 2.904 -9.823 -2.960 1.00 86.19 108 PHE A O 1
ATOM 819 N N . GLU A 1 109 ? 4.533 -8.585 -3.864 1.00 89.56 109 GLU A N 1
ATOM 820 C CA . GLU A 1 109 ? 5.594 -9.124 -3.007 1.00 89.56 109 GLU A CA 1
ATOM 821 C C . GLU A 1 109 ? 5.419 -8.693 -1.541 1.00 89.56 109 GLU A C 1
ATOM 823 O O . GLU A 1 109 ? 5.584 -9.489 -0.606 1.00 89.56 109 GLU A O 1
ATOM 828 N N . ILE A 1 110 ? 5.044 -7.428 -1.336 1.00 92.56 110 ILE A N 1
ATOM 829 C CA . ILE A 1 110 ? 4.699 -6.890 -0.021 1.00 92.56 110 ILE A CA 1
ATOM 830 C C . ILE A 1 110 ? 3.435 -7.579 0.501 1.00 92.56 110 ILE A C 1
ATOM 832 O O . ILE A 1 110 ? 3.438 -8.053 1.638 1.00 92.56 110 ILE A O 1
ATOM 836 N N . PHE A 1 111 ? 2.380 -7.700 -0.312 1.00 90.94 111 PHE A N 1
ATOM 837 C CA . PHE A 1 111 ? 1.148 -8.377 0.090 1.00 90.94 111 PHE A CA 1
ATOM 838 C C . PHE A 1 111 ? 1.408 -9.824 0.529 1.00 90.94 111 PHE A C 1
ATOM 840 O O . PHE A 1 111 ? 1.014 -10.206 1.634 1.00 90.94 111 PHE A O 1
ATOM 847 N N . ALA A 1 112 ? 2.164 -10.600 -0.253 1.00 87.75 112 ALA A N 1
ATOM 848 C CA . ALA A 1 112 ? 2.559 -11.960 0.116 1.00 87.75 112 ALA A CA 1
ATOM 849 C C . ALA A 1 112 ? 3.304 -12.006 1.465 1.00 87.75 112 ALA A C 1
ATOM 851 O O . ALA A 1 112 ? 3.071 -12.900 2.286 1.00 87.75 112 ALA A O 1
ATOM 852 N N . SER A 1 113 ? 4.147 -11.005 1.742 1.00 90.69 113 SER A N 1
ATOM 853 C CA . SER A 1 113 ? 4.826 -10.873 3.037 1.00 90.69 113 SER A CA 1
ATOM 854 C C . SER A 1 113 ? 3.838 -10.607 4.181 1.00 90.69 113 SER A C 1
ATOM 856 O O . SER A 1 113 ? 3.983 -11.195 5.252 1.00 90.69 113 SER A O 1
ATOM 858 N N . THR A 1 114 ? 2.788 -9.803 3.965 1.00 90.75 114 THR A N 1
ATOM 859 C CA . THR A 1 114 ? 1.739 -9.588 4.984 1.00 90.75 114 THR A CA 1
ATOM 860 C C . THR A 1 114 ? 0.955 -10.856 5.307 1.00 90.75 114 THR A C 1
ATOM 862 O O . THR A 1 114 ? 0.650 -11.099 6.473 1.00 90.75 114 THR A O 1
ATOM 865 N N . VAL A 1 115 ? 0.652 -11.686 4.305 1.00 87.81 115 VAL A N 1
ATOM 866 C CA . VAL A 1 115 ? -0.081 -12.945 4.500 1.00 87.81 115 VAL A CA 1
ATOM 867 C C . VAL A 1 115 ? 0.769 -13.934 5.289 1.00 87.81 115 VAL A C 1
ATOM 869 O O . VAL A 1 115 ? 0.280 -14.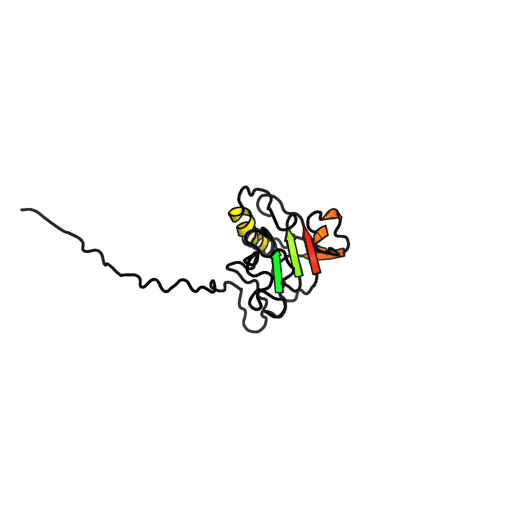550 6.232 1.00 87.81 115 VAL A O 1
ATOM 872 N N . ARG A 1 116 ? 2.058 -14.047 4.949 1.00 89.12 116 ARG A N 1
ATOM 873 C CA . ARG A 1 116 ? 2.968 -15.009 5.579 1.00 89.12 116 ARG A CA 1
ATOM 874 C C . ARG A 1 116 ? 3.406 -14.616 6.990 1.00 89.12 116 ARG A C 1
ATOM 876 O O . ARG A 1 116 ? 3.560 -15.495 7.833 1.00 89.12 116 ARG A O 1
ATOM 883 N N . TYR A 1 117 ? 3.648 -13.331 7.236 1.00 92.00 117 TYR A N 1
ATOM 884 C CA . TYR A 1 117 ? 4.310 -12.866 8.462 1.00 92.00 117 TYR A CA 1
ATOM 885 C C . TYR A 1 117 ? 3.446 -11.936 9.322 1.00 92.00 117 TYR A C 1
ATOM 887 O O . TYR A 1 117 ? 3.720 -11.787 10.510 1.00 92.00 117 TYR A O 1
ATOM 895 N N . ASN A 1 118 ? 2.392 -11.335 8.758 1.00 90.19 118 ASN A N 1
ATOM 896 C CA . ASN A 1 118 ? 1.422 -10.494 9.469 1.00 90.19 118 ASN A CA 1
ATOM 897 C C . ASN A 1 118 ? 2.063 -9.400 10.358 1.00 90.19 118 ASN A C 1
ATOM 899 O O . ASN A 1 118 ? 1.592 -9.124 11.466 1.00 90.19 118 ASN A O 1
ATOM 903 N N . HIS A 1 119 ? 3.161 -8.799 9.885 1.00 94.75 119 HIS A N 1
ATOM 904 C CA . HIS A 1 119 ? 4.035 -7.901 10.659 1.00 94.75 119 HIS A CA 1
ATOM 905 C C . HIS A 1 119 ? 3.992 -6.434 10.216 1.00 94.75 119 HIS A C 1
ATOM 907 O O . HIS A 1 119 ? 4.455 -5.560 10.951 1.00 94.75 119 HIS A O 1
ATOM 913 N N . LEU A 1 120 ? 3.440 -6.144 9.037 1.00 96.19 120 LEU A N 1
ATOM 914 C CA . LEU A 1 120 ? 3.411 -4.794 8.478 1.00 96.19 120 LEU A CA 1
ATOM 915 C C . LEU A 1 120 ? 2.245 -3.984 9.049 1.00 96.19 120 LEU A C 1
ATOM 917 O O . LEU A 1 120 ? 1.088 -4.186 8.685 1.00 96.19 120 LEU A O 1
ATOM 921 N N . ASN A 1 121 ? 2.560 -3.057 9.955 1.00 96.44 121 ASN A N 1
ATOM 922 C CA . ASN A 1 121 ? 1.593 -2.164 10.588 1.00 96.44 121 ASN A CA 1
ATOM 923 C C . ASN A 1 121 ? 1.599 -0.798 9.894 1.00 96.44 121 ASN A C 1
ATOM 925 O O . ASN A 1 121 ? 2.588 -0.070 9.959 1.00 96.44 121 ASN A O 1
ATOM 929 N N . GLY A 1 122 ? 0.480 -0.445 9.266 1.00 97.38 122 GLY A N 1
ATOM 930 C CA . GLY A 1 122 ? 0.204 0.904 8.794 1.00 97.38 122 GLY A CA 1
ATOM 931 C C . GLY A 1 122 ? -0.243 1.800 9.938 1.00 97.38 122 GLY A C 1
ATOM 932 O O . GLY A 1 122 ? -1.047 1.383 10.771 1.00 97.38 122 GLY A O 1
ATOM 933 N N . ARG A 1 123 ? 0.253 3.035 9.981 1.00 98.19 123 ARG A N 1
ATOM 934 C CA . ARG A 1 123 ? -0.205 4.059 10.921 1.00 98.19 123 ARG A CA 1
ATOM 935 C C . ARG A 1 123 ? -1.101 5.058 10.207 1.00 98.19 123 ARG A C 1
ATOM 937 O O . ARG A 1 123 ? -0.730 5.564 9.149 1.00 98.19 123 ARG A O 1
ATOM 944 N N . ALA A 1 124 ? -2.273 5.322 10.778 1.00 98.25 124 ALA A N 1
ATOM 945 C CA . ALA A 1 124 ? -3.255 6.203 10.167 1.00 98.25 124 ALA A CA 1
ATOM 946 C C . ALA A 1 124 ? -2.734 7.643 10.072 1.00 98.25 124 ALA A C 1
ATOM 948 O O . ALA A 1 124 ? -2.226 8.218 11.043 1.00 98.25 124 ALA A O 1
ATOM 949 N N . CYS A 1 125 ? -2.892 8.216 8.887 1.00 98.00 125 CYS A N 1
ATOM 950 C CA . CYS A 1 125 ? -2.572 9.593 8.555 1.00 98.00 125 CYS A CA 1
ATOM 951 C C . CYS A 1 125 ? -3.865 10.415 8.511 1.00 98.00 125 CYS A C 1
ATOM 953 O O . CYS A 1 125 ? -4.924 9.898 8.150 1.00 98.00 125 CYS A O 1
ATOM 955 N N . SER A 1 126 ? -3.798 11.703 8.847 1.00 96.56 126 SER A N 1
ATOM 956 C CA . SER A 1 126 ? -4.975 12.578 8.775 1.00 96.56 126 SER A CA 1
ATOM 957 C C . SER A 1 126 ? -5.282 13.044 7.351 1.00 96.56 126 SER A C 1
ATOM 959 O O . SER A 1 126 ? -6.413 13.427 7.064 1.00 96.56 126 SER A O 1
ATOM 961 N N . ASN A 1 127 ? -4.297 13.017 6.451 1.00 94.38 127 ASN A N 1
ATOM 962 C CA . ASN A 1 127 ? -4.469 13.346 5.039 1.00 94.38 127 ASN A CA 1
ATOM 963 C C . ASN A 1 127 ? -3.388 12.687 4.171 1.00 94.38 127 ASN A C 1
ATOM 965 O O . ASN A 1 127 ? -2.355 12.234 4.668 1.00 94.38 127 ASN A O 1
ATOM 969 N N . ILE A 1 128 ? -3.622 12.684 2.858 1.00 93.19 128 ILE A N 1
ATOM 970 C CA . ILE A 1 128 ? -2.755 12.030 1.874 1.00 93.19 128 ILE A CA 1
ATOM 971 C C . ILE A 1 128 ? -1.343 12.632 1.804 1.00 93.19 128 ILE A C 1
ATOM 973 O O . ILE A 1 128 ? -0.390 11.917 1.524 1.00 93.19 128 ILE A O 1
ATOM 977 N N . ASN A 1 129 ? -1.156 13.917 2.122 1.00 92.94 129 ASN A N 1
ATOM 978 C CA . ASN A 1 129 ? 0.164 14.555 2.040 1.00 92.94 129 ASN A CA 1
ATOM 979 C C . ASN A 1 129 ? 1.132 14.044 3.117 1.00 92.94 129 ASN A C 1
ATOM 981 O O . ASN A 1 129 ? 2.343 14.171 2.967 1.00 92.94 129 ASN A O 1
ATOM 985 N N . GLN A 1 130 ? 0.616 13.445 4.192 1.00 95.31 130 GLN A N 1
ATOM 986 C CA . GLN A 1 130 ? 1.444 12.885 5.260 1.00 95.31 130 GLN A 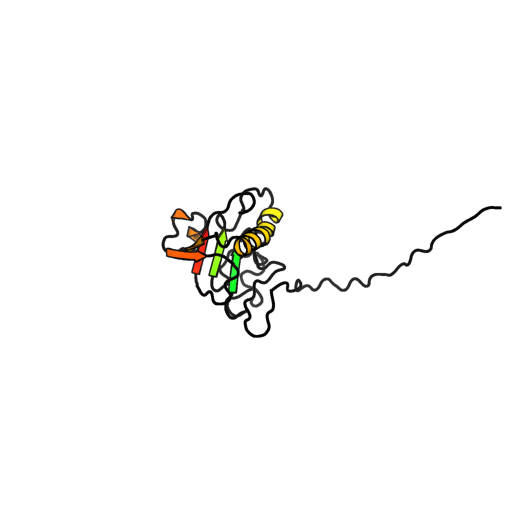CA 1
ATOM 987 C C . GLN A 1 130 ? 2.059 11.533 4.893 1.00 95.31 130 GLN A C 1
ATOM 989 O O . GLN A 1 130 ? 3.047 11.139 5.508 1.00 95.31 130 GLN A O 1
ATOM 994 N N . VAL A 1 131 ? 1.530 10.815 3.893 1.00 95.62 131 VAL A N 1
ATOM 995 C CA . VAL A 1 131 ? 1.976 9.435 3.626 1.00 95.62 131 VAL A CA 1
ATOM 996 C C . VAL A 1 131 ? 3.439 9.354 3.202 1.00 95.62 131 VAL A C 1
ATOM 998 O O . VAL A 1 131 ? 4.102 8.356 3.473 1.00 95.62 131 VAL A O 1
ATOM 1001 N N . SER A 1 132 ? 3.975 10.418 2.593 1.00 94.69 132 SER A N 1
ATOM 1002 C CA . SER A 1 132 ? 5.391 10.512 2.221 1.00 94.69 132 SER A CA 1
ATOM 1003 C C . SER A 1 132 ? 6.335 10.6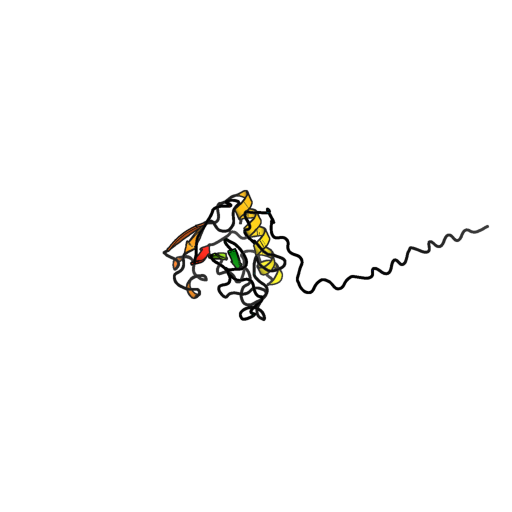16 3.418 1.00 94.69 132 SER A C 1
ATOM 1005 O O . SER A 1 132 ? 7.524 10.343 3.274 1.00 94.69 132 SER A O 1
ATOM 1007 N N . ASN A 1 133 ? 5.833 11.011 4.590 1.00 93.12 133 ASN A N 1
ATOM 1008 C CA . ASN A 1 133 ? 6.601 11.067 5.826 1.00 93.12 133 ASN A CA 1
ATOM 1009 C C . ASN A 1 133 ? 5.837 10.336 6.945 1.00 93.12 133 ASN A C 1
ATOM 1011 O O . ASN A 1 133 ? 5.110 10.975 7.707 1.00 93.12 133 ASN A O 1
ATOM 1015 N N . PRO A 1 134 ? 6.027 9.009 7.091 1.00 83.44 134 PRO A N 1
ATOM 1016 C CA . PRO A 1 134 ? 5.288 8.187 8.053 1.00 83.44 134 PRO A CA 1
ATOM 1017 C C . PRO A 1 134 ? 5.350 8.681 9.508 1.00 83.44 134 PRO A C 1
ATOM 1019 O O . PRO A 1 134 ? 4.437 8.407 10.283 1.00 83.44 134 PRO A O 1
ATOM 1022 N N . ASN A 1 135 ? 6.374 9.461 9.879 1.00 89.75 135 ASN A N 1
ATOM 1023 C CA . ASN A 1 135 ? 6.483 10.069 11.211 1.00 89.75 135 ASN A CA 1
ATOM 1024 C C . ASN A 1 135 ? 5.377 11.100 11.499 1.00 89.75 135 ASN A C 1
ATOM 1026 O O . ASN A 1 135 ? 5.103 11.396 12.660 1.00 89.75 135 ASN A O 1
ATOM 1030 N N . GLN A 1 136 ? 4.734 11.645 10.462 1.00 94.00 136 GLN A N 1
ATOM 1031 C CA . GLN A 1 136 ? 3.620 12.588 10.585 1.00 94.00 136 GLN A CA 1
ATOM 1032 C C . GLN A 1 136 ? 2.270 11.898 10.808 1.00 94.00 136 GLN A C 1
ATOM 1034 O O . GLN A 1 136 ? 1.326 12.540 11.264 1.00 94.00 136 GLN A O 1
ATOM 1039 N N . CYS A 1 137 ? 2.164 10.604 10.509 1.00 96.88 137 CYS A N 1
ATOM 1040 C CA . CYS A 1 137 ? 0.939 9.843 10.705 1.00 96.88 137 CYS A CA 1
ATOM 1041 C C . CYS A 1 137 ? 0.856 9.430 12.172 1.00 96.88 137 CYS A C 1
ATOM 1043 O O . CYS A 1 137 ? 1.654 8.610 12.624 1.00 96.88 137 CYS A O 1
ATOM 1045 N N . THR A 1 138 ? -0.061 10.034 12.935 1.00 96.25 138 THR A N 1
ATOM 1046 C CA . THR A 1 138 ? -0.146 9.857 14.394 1.00 96.25 138 THR A CA 1
ATOM 1047 C C . THR A 1 138 ? -1.296 8.982 14.885 1.00 96.25 138 THR A C 1
ATOM 1049 O O . THR A 1 138 ? -1.356 8.678 16.078 1.00 96.25 138 THR A O 1
ATOM 1052 N N . GLY A 1 139 ? -2.178 8.549 13.985 1.00 97.12 139 GLY A N 1
ATOM 1053 C CA . GLY A 1 139 ? -3.400 7.837 14.337 1.00 97.12 139 GLY A CA 1
ATOM 1054 C C . GLY A 1 139 ? -3.198 6.370 14.720 1.00 97.12 139 GLY A C 1
ATOM 1055 O O . GLY A 1 139 ? -2.077 5.892 14.929 1.00 97.12 139 GLY A O 1
ATOM 1056 N N . ALA A 1 140 ? -4.326 5.662 14.817 1.00 97.31 140 ALA A N 1
ATOM 1057 C CA . ALA A 1 140 ? -4.374 4.240 15.134 1.00 97.31 140 ALA A CA 1
ATOM 1058 C C . ALA A 1 140 ? -3.621 3.396 14.096 1.00 97.31 140 ALA A C 1
ATOM 1060 O O . ALA A 1 140 ? -3.453 3.793 12.939 1.00 97.31 140 ALA A O 1
ATOM 1061 N N . THR A 1 141 ? -3.169 2.219 14.517 1.00 97.25 141 THR A N 1
ATOM 1062 C CA . THR A 1 141 ? -2.508 1.266 13.632 1.00 97.25 141 THR A CA 1
ATOM 1063 C C . THR A 1 141 ? -3.499 0.260 13.063 1.00 97.25 141 THR A C 1
ATOM 1065 O O . THR A 1 141 ? -4.431 -0.178 13.735 1.00 97.25 141 THR A O 1
ATOM 1068 N N . LEU A 1 142 ? -3.269 -0.130 11.814 1.00 96.06 142 LEU A N 1
ATOM 1069 C CA . LEU A 1 142 ? -3.964 -1.222 11.150 1.00 96.06 142 LEU A CA 1
ATOM 1070 C C . LEU A 1 142 ? -2.915 -2.070 10.440 1.00 96.06 142 LEU A C 1
ATOM 1072 O O . LEU A 1 142 ? -2.071 -1.545 9.713 1.00 96.06 142 LEU A O 1
ATOM 1076 N N . ARG A 1 143 ? -2.932 -3.386 10.658 1.00 95.25 143 ARG A N 1
ATOM 1077 C CA . ARG A 1 143 ? -2.061 -4.288 9.892 1.00 95.25 143 ARG A CA 1
ATOM 1078 C C . ARG A 1 143 ? -2.449 -4.195 8.429 1.00 95.25 143 ARG A C 1
ATOM 1080 O O . ARG A 1 143 ? -3.632 -4.254 8.146 1.00 95.25 143 ARG A O 1
ATOM 1087 N N . MET A 1 144 ? -1.503 -4.037 7.522 1.00 93.25 144 MET A N 1
ATOM 1088 C CA . MET A 1 144 ? -1.772 -4.051 6.085 1.00 93.25 144 MET A CA 1
ATOM 1089 C C . MET A 1 144 ? -1.976 -5.489 5.609 1.00 93.25 144 MET A C 1
ATOM 1091 O O . MET A 1 144 ? -1.269 -6.378 6.086 1.00 93.25 144 MET A O 1
ATOM 1095 N N . GLY A 1 145 ? -2.914 -5.718 4.683 1.00 85.62 145 GLY A N 1
ATOM 1096 C CA . GLY A 1 145 ? -3.177 -7.050 4.133 1.00 85.62 145 GLY A CA 1
ATOM 1097 C C . GLY A 1 145 ? -3.483 -8.062 5.237 1.00 85.62 145 GLY A C 1
ATOM 1098 O O . GLY A 1 145 ? -4.218 -7.722 6.161 1.00 85.62 145 GLY A O 1
ATOM 1099 N N . ASN A 1 146 ? -2.838 -9.234 5.182 1.00 85.62 146 ASN A N 1
ATOM 1100 C CA . ASN A 1 146 ? -2.966 -10.399 6.076 1.00 85.62 146 ASN A CA 1
ATOM 1101 C C . ASN A 1 146 ? -4.158 -11.346 5.816 1.00 85.62 146 ASN A C 1
ATOM 1103 O O . ASN A 1 146 ? -5.030 -11.084 4.997 1.00 85.62 146 ASN A O 1
ATOM 1107 N N . ALA A 1 147 ? -4.153 -12.492 6.509 1.00 83.94 147 ALA A N 1
ATOM 1108 C CA . ALA A 1 147 ? -5.130 -13.575 6.352 1.00 83.94 147 ALA A CA 1
ATOM 1109 C C . ALA A 1 147 ? -6.388 -13.439 7.245 1.00 83.94 147 ALA A C 1
ATOM 1111 O O . ALA A 1 147 ? -7.148 -14.394 7.395 1.00 83.94 147 ALA A O 1
ATOM 1112 N N . VAL A 1 148 ? -6.606 -12.289 7.894 1.00 83.75 148 VAL A N 1
ATOM 1113 C CA . VAL A 1 148 ? -7.728 -12.086 8.827 1.00 83.75 148 VAL A CA 1
ATOM 1114 C C . VAL A 1 148 ? -8.993 -11.684 8.061 1.00 83.75 148 VAL A C 1
ATOM 1116 O O . VAL A 1 148 ? -9.201 -10.520 7.718 1.00 83.75 148 VAL A O 1
ATOM 1119 N N . VAL A 1 149 ? -9.884 -12.653 7.846 1.00 77.94 149 VAL A N 1
ATOM 1120 C CA . VAL A 1 149 ? -11.101 -12.522 7.017 1.00 77.94 149 VAL A CA 1
ATOM 1121 C C . VAL A 1 149 ? -12.234 -11.686 7.628 1.00 77.94 149 VAL A C 1
ATOM 1123 O O . VAL A 1 149 ? -13.180 -11.332 6.932 1.00 77.94 149 VAL A O 1
ATOM 1126 N N . ASN A 1 150 ? -12.152 -11.293 8.902 1.00 81.69 150 ASN A N 1
ATOM 1127 C CA . ASN A 1 150 ? -13.138 -10.429 9.576 1.00 81.69 150 ASN A CA 1
ATOM 1128 C C . ASN A 1 150 ? -12.581 -9.043 9.969 1.00 81.69 150 ASN A C 1
ATOM 1130 O O . ASN A 1 150 ? -13.282 -8.239 10.579 1.00 81.69 150 ASN A O 1
ATOM 1134 N N . LYS A 1 151 ? -11.351 -8.713 9.555 1.00 84.00 151 LYS A N 1
ATOM 1135 C CA . LYS A 1 151 ? -10.715 -7.402 9.751 1.00 84.00 151 LYS A CA 1
ATOM 1136 C C . LYS A 1 151 ? -11.543 -6.247 9.177 1.00 84.00 151 LYS A C 1
ATOM 1138 O O . LYS A 1 151 ? -12.024 -6.317 8.053 1.00 84.00 151 LYS A O 1
ATOM 1143 N N . ARG A 1 152 ? -11.671 -5.145 9.896 1.00 89.56 152 ARG A N 1
ATOM 1144 C CA . ARG 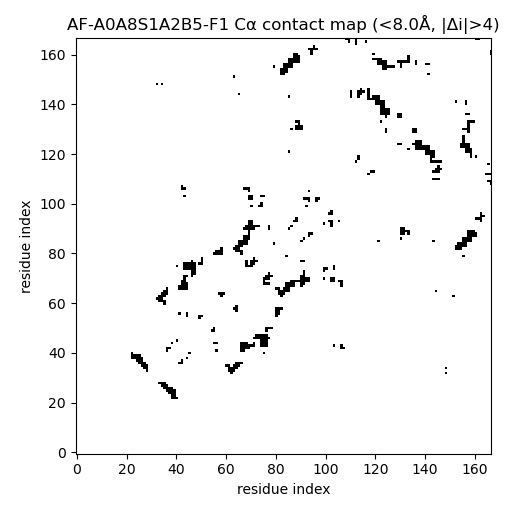A 1 152 ? -12.285 -3.919 9.376 1.00 89.56 152 ARG A CA 1
ATOM 1145 C C . ARG A 1 152 ? -11.380 -2.747 9.714 1.00 89.56 152 ARG A C 1
ATOM 1147 O O . ARG A 1 152 ? -10.581 -2.819 10.645 1.00 89.56 152 ARG A O 1
ATOM 1154 N N . GLY A 1 153 ? -11.530 -1.668 8.973 1.00 91.38 153 GLY A N 1
ATOM 1155 C CA . GLY A 1 153 ? -10.807 -0.432 9.214 1.00 91.38 153 GLY A CA 1
ATOM 1156 C C . GLY A 1 153 ? -11.132 0.570 8.129 1.00 91.38 153 GLY A C 1
ATOM 1157 O O . GLY A 1 153 ? -11.680 0.213 7.097 1.00 91.38 153 GLY A O 1
ATOM 1158 N N . SER A 1 154 ? -10.818 1.834 8.345 1.00 95.31 154 SER A N 1
ATOM 1159 C CA . SER A 1 154 ? -10.878 2.794 7.256 1.00 95.31 154 SER A CA 1
ATOM 1160 C C . SER A 1 154 ? -9.870 3.895 7.477 1.00 95.31 154 SER A C 1
ATOM 1162 O O . SER A 1 154 ? -9.603 4.281 8.615 1.00 95.31 154 SER A O 1
ATOM 1164 N N . GLY A 1 155 ? -9.310 4.390 6.384 1.00 96.19 155 GLY A N 1
ATOM 1165 C CA . GLY A 1 155 ? -8.398 5.516 6.404 1.00 96.19 155 GLY A CA 1
ATOM 1166 C C . GLY A 1 155 ? -7.278 5.371 5.394 1.00 96.19 155 GLY A C 1
ATOM 1167 O O . GLY A 1 155 ? -7.267 4.470 4.561 1.00 96.19 155 GLY A O 1
ATOM 1168 N N . ILE A 1 156 ? -6.336 6.295 5.511 1.00 96.94 156 ILE A N 1
ATOM 1169 C CA . ILE A 1 156 ? -5.084 6.303 4.772 1.00 96.94 156 ILE A CA 1
ATOM 1170 C C . ILE A 1 156 ? -3.989 5.924 5.761 1.00 96.94 156 ILE A C 1
ATOM 1172 O O . ILE A 1 156 ? -3.882 6.531 6.829 1.00 96.94 156 ILE A O 1
ATOM 1176 N N . PHE A 1 157 ? -3.178 4.936 5.415 1.00 97.88 157 PHE A N 1
ATOM 1177 C CA . PHE A 1 157 ? -2.170 4.374 6.299 1.00 97.88 157 PHE A CA 1
ATOM 1178 C C . PHE A 1 157 ? -0.794 4.441 5.646 1.00 97.88 157 PHE A C 1
ATOM 1180 O O . PHE A 1 157 ? -0.607 3.993 4.518 1.00 97.88 157 PHE A O 1
ATOM 1187 N N . ALA A 1 158 ? 0.194 4.952 6.374 1.00 98.00 158 ALA A N 1
ATOM 1188 C CA . ALA A 1 158 ? 1.587 4.923 5.946 1.00 98.00 158 ALA A CA 1
ATOM 1189 C C . ALA A 1 158 ? 2.377 3.893 6.753 1.00 98.00 158 ALA A C 1
ATOM 1191 O O . ALA A 1 158 ? 2.127 3.678 7.940 1.00 98.00 158 ALA A O 1
ATOM 1192 N N . LEU A 1 159 ? 3.351 3.268 6.103 1.00 97.50 159 LEU A N 1
ATOM 1193 C CA . LEU A 1 159 ? 4.295 2.339 6.711 1.00 97.50 159 LEU A CA 1
ATOM 1194 C C . LEU A 1 159 ? 5.597 2.328 5.923 1.00 97.50 159 LEU A C 1
ATOM 1196 O O . LEU A 1 159 ? 5.652 2.814 4.795 1.00 97.50 159 LEU A O 1
ATOM 1200 N N . THR A 1 160 ? 6.636 1.751 6.509 1.00 97.19 160 THR A N 1
ATOM 1201 C CA . THR A 1 160 ? 7.914 1.513 5.840 1.00 97.19 160 THR A CA 1
ATOM 1202 C C . THR A 1 160 ? 8.161 0.020 5.690 1.00 97.19 160 THR A C 1
ATOM 1204 O O . THR A 1 160 ? 7.697 -0.785 6.497 1.00 97.19 160 THR A O 1
ATOM 1207 N N . THR A 1 161 ? 8.894 -0.342 4.643 1.00 97.12 161 THR A N 1
ATOM 1208 C CA . THR A 1 161 ? 9.341 -1.713 4.387 1.00 97.12 161 THR A CA 1
ATOM 1209 C C . THR A 1 161 ? 10.837 -1.719 4.094 1.00 97.12 161 THR A C 1
ATOM 1211 O O . THR A 1 161 ? 11.440 -0.697 3.755 1.00 97.12 161 THR A O 1
ATOM 1214 N N . ARG A 1 162 ? 11.459 -2.889 4.200 1.00 97.19 162 ARG A N 1
ATOM 1215 C CA . ARG A 1 162 ? 12.823 -3.141 3.733 1.00 97.19 162 ARG A CA 1
ATOM 1216 C C . ARG A 1 162 ? 12.860 -3.157 2.200 1.00 97.19 162 ARG A C 1
ATOM 1218 O O . ARG A 1 162 ? 11.833 -3.134 1.524 1.00 97.19 162 ARG A O 1
ATOM 1225 N N . ASN A 1 163 ? 14.068 -3.215 1.646 1.00 97.06 163 ASN A N 1
ATOM 1226 C CA . ASN A 1 163 ? 14.313 -3.398 0.210 1.00 97.06 163 ASN A CA 1
ATOM 1227 C C . ASN A 1 163 ? 14.365 -4.876 -0.223 1.00 97.06 163 ASN A C 1
ATOM 1229 O O . ASN A 1 163 ? 14.642 -5.162 -1.384 1.00 97.06 163 ASN A O 1
ATOM 1233 N N . SER A 1 164 ? 14.158 -5.806 0.710 1.00 94.75 164 SER A N 1
ATOM 1234 C CA . SER A 1 164 ? 14.247 -7.253 0.511 1.00 94.75 164 SER A CA 1
ATOM 1235 C C . SER A 1 164 ? 13.300 -7.978 1.468 1.00 94.75 164 SER A C 1
ATOM 1237 O O . SER A 1 164 ? 12.944 -7.441 2.518 1.00 94.75 164 SER A O 1
ATOM 1239 N N . ALA A 1 165 ? 12.887 -9.190 1.089 1.00 90.81 165 ALA A N 1
ATOM 1240 C CA . ALA A 1 165 ? 12.002 -10.020 1.894 1.00 90.81 165 ALA A CA 1
ATOM 1241 C C . ALA A 1 165 ? 12.634 -10.382 3.262 1.00 90.81 165 ALA A C 1
ATOM 1243 O O . ALA A 1 165 ? 13.845 -10.603 3.324 1.00 90.81 165 ALA A O 1
ATOM 1244 N N . PRO A 1 166 ? 11.848 -10.516 4.346 1.00 91.69 166 PRO A N 1
ATOM 1245 C CA . PRO A 1 166 ? 10.417 -10.232 4.434 1.00 91.69 166 PRO A CA 1
ATOM 1246 C C . PRO A 1 166 ? 10.218 -8.720 4.586 1.00 91.69 166 PRO A C 1
ATOM 1248 O O . PRO A 1 166 ? 10.552 -8.173 5.637 1.00 91.69 166 PRO A O 1
ATOM 1251 N N . PHE A 1 167 ? 9.752 -8.073 3.509 1.00 91.50 167 PHE A N 1
ATOM 1252 C CA . PHE A 1 167 ? 9.699 -6.616 3.347 1.00 91.50 167 PHE A CA 1
ATOM 1253 C C . PHE A 1 167 ? 9.151 -5.924 4.592 1.00 91.50 167 PHE A C 1
ATOM 1255 O O . PHE A 1 167 ? 8.225 -6.483 5.219 1.00 91.50 167 PHE A O 1
#

Nearest PDB structures (foldseek):
  2pvs-assembly1_A  TM=8.310E-01  e=6.699E-06  Homo sapiens
  1bu8-assembly1_A  TM=8.111E-01  e=4.004E-06  Rattus norvegicus
  6oaz-assembly3_C  TM=7.640E-01  e=1.850E-06  Homo sapiens
  6oau-assembly2_B  TM=7.234E-01  e=7.516E-07  Homo sapiens
  4qnn-assembly1_D  TM=8.187E-01  e=1.567E-04  Vespa basalis

Mean predicted aligned error: 11.57 Å

InterPro domains:
  IPR000734 Triacylglycerol lipase family [PTHR11610] (42-167)
  IPR013818 Lipase [PF00151] (42-167)
  IPR029058 Alpha/Beta hydrolase fold [G3DSA:3.40.50.1820] (8-167)
  IPR029058 Alpha/Beta hydrolase fold [SSF53474] (42-167)

Sequence (167 aa):
MKLLVVLAAVTALCAGSAIPVVPGDNSHYVEGESRYIWMPDGLDPAGPQWGLNAVALNRNDGQYVEAIHTNGGRYGIFDRSADADFYPNGGRRQPGCWTNVCSHGRAFEIFASTVRYNHLNGRACSNINQVSNPNQCTGATLRMGNAVVNKRGSGIFALTTRNSAPF

Solvent-accessible surface area (backbone atoms only — not comparable to full-atom values): 9418 Å² total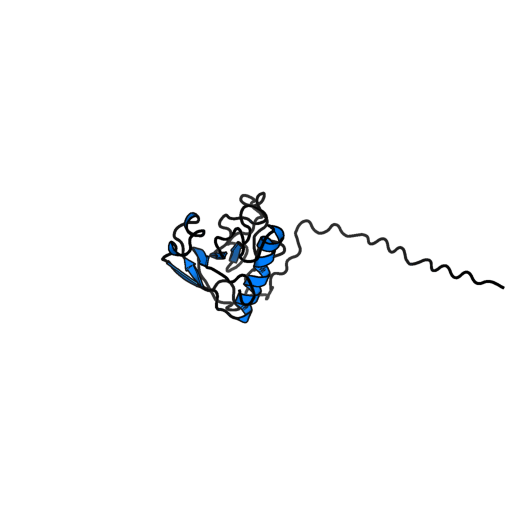; per-residue (Å²): 137,81,89,80,88,76,82,81,74,80,79,71,74,70,79,71,67,74,77,60,92,65,60,69,78,65,37,70,83,47,94,94,69,51,44,45,53,46,32,78,39,34,37,17,32,57,22,62,87,33,74,84,41,93,85,41,76,42,41,80,78,30,84,50,21,57,29,39,20,17,12,25,69,60,56,3,28,64,71,90,39,33,37,27,31,34,18,47,53,35,10,41,58,34,61,83,46,92,48,68,68,50,9,38,58,40,26,62,60,46,42,53,34,12,51,76,64,65,70,51,56,21,24,24,31,97,49,79,83,33,28,69,43,48,88,66,24,78,52,64,73,44,67,47,77,42,79,65,87,81,72,80,71,71,49,42,21,16,30,78,59,54,60,52,85,82,67

Foldseek 3Di:
DDDDDDDPPDPPPPPVDPCPPPHDFPAPDDPPLDEGPGDPQFLQWADDVCLPPPPTAAAVVTPFYEHHAQQDPHGGPLDDHGQEYEQALLRRHAALDPDSVCRSVVSVLQLVLCAVPVPWKWAAAPDSVCQNPSVRRDHDIDRHHYDDSPDGHGGYTHTYDHSDPVD

Secondary structure (DSSP, 8-state):
--------------------SSPPP-----TTS------SSTTS-B-STTTT-TTS--GGGSSS-EEE-SSBTTTB--S--SSEEEEEGGGTS-TT--SHHHHHHHHHHHHHHHHHH---EEEEESSGGGTTSGGG--S-EEE-S-S-TT----EEEEE---SSS--

pLDDT: mean 75.41, std 22.97, range [32.97, 98.25]

Organism: Arctia plantaginis (NCBI:txid874455)